Protein AF-A0A9Q1JHP8-F1 (afdb_monomer)

Sequence (161 aa):
MAVETTEEYNKLKLNELIVEGSLDFEDWTKLISYVEQLYHLNSSSELEIAALSLDGHSWDDKFVSYFLQDEVDKITWVYDSFLSEFPLCYGYWKKYAERKARLCSVEKAVEIFERAVESVPYSVGVWVDYCSFSVSSFENPLEICRSGDIYCLIPGAVRCL

Foldseek 3Di:
DVVVVVLVVLVVVLVVVLVVLDDDPVRLVVSVVSLVVSVVVCVVVVVVVVVCVVVPPPPDPVNVVVVLVVNLVSLCSSLVSNCVVVVVPLVSLLVSLVVCCVSPNNVSSVVSLVVSCQSPVPPPSSVVSLVVSCVVRDPDVVVSCVVVCVCVSNPPNPPDD

InterPro domains:
  IPR003107 HAT (Half-A-TPR) repeat [SM00386] (70-102)
  IPR003107 HAT (Half-A-TPR) repeat [SM00386] (104-136)
  IPR011990 Tetratricopeptide-like helical domain superfamily [G3DSA:1.25.40.10] (16-147)
  IPR011990 Tetratricopeptide-like helical domain superfamily [SSF48452] (53-143)

Mean predicted aligned error: 11.8 Å

Nearest PDB structures (foldseek):
  9dtr-assembly1_S  TM=5.600E-01  e=2.389E-01  Saccharomyces cerevisiae
  5nps-assembly1_A  TM=4.279E-01  e=9.789E-02  Homo sapiens
  4gyw-assembly1_C  TM=5.903E-01  e=4.552E-01  Homo sapiens
  6e37-assembly1_A  TM=4.225E-01  e=1.385E-01  Homo sapiens
  1a17-assembly1_A  TM=5.252E-01  e=2.850E+00  Homo sapiens

Radius of gyration: 18.4 Å; Cα contacts (8 Å, |Δi|>4): 85; chains: 1; bounding box: 28×44×57 Å

pLDDT: mean 70.03, std 15.13, range [30.59, 87.94]

Secondary structure (DSSP, 8-state):
--HHHHHHHHHHHHHHHHHH----HHHHHHHHHHHHHHHHHHHHHHHHHHHHTTTT----HHHHHHHHHHHHHHHHHHHHHHHHH-TT-HHHHHHHHHHHHHHS-HHHHHHHHHHHHHH-TT-HHHHHHHHHHHHHH-S-HHHHTTSTTHHHHSTT-----

Organism: NCBI:txid171969

Structure (mmCIF, N/CA/C/O backbone):
data_AF-A0A9Q1JHP8-F1
#
_entry.id   AF-A0A9Q1JHP8-F1
#
loop_
_atom_site.group_PDB
_atom_site.id
_atom_site.type_symbol
_atom_site.label_atom_id
_atom_site.label_alt_id
_atom_site.label_comp_id
_atom_site.label_asym_id
_atom_site.label_entity_id
_atom_site.label_seq_id
_atom_site.pdbx_PDB_ins_code
_atom_site.Cartn_x
_atom_site.Cartn_y
_atom_site.Cartn_z
_atom_site.occupancy
_atom_site.B_iso_or_equiv
_atom_site.auth_seq_id
_atom_site.auth_comp_id
_atom_site.auth_asym_id
_atom_site.auth_atom_id
_atom_site.pdbx_PDB_model_num
ATOM 1 N N . MET A 1 1 ? -3.544 8.740 30.558 1.00 42.12 1 MET A N 1
ATOM 2 C CA . MET A 1 1 ? -3.792 10.198 30.612 1.00 42.12 1 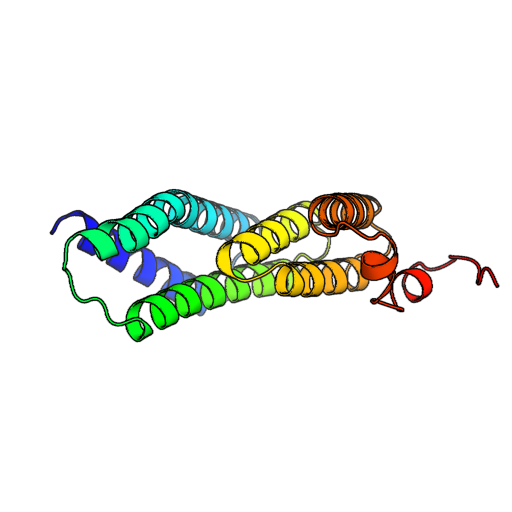MET A CA 1
ATOM 3 C C . MET A 1 1 ? -2.874 11.049 29.734 1.00 42.12 1 MET A C 1
ATOM 5 O O . MET A 1 1 ? -3.417 11.937 29.104 1.00 42.12 1 MET A O 1
ATOM 9 N N . ALA A 1 2 ? -1.543 10.859 29.654 1.00 41.53 2 ALA A N 1
ATOM 10 C CA . ALA A 1 2 ? -0.707 11.665 28.731 1.00 41.53 2 ALA A CA 1
ATOM 11 C C . ALA A 1 2 ? -0.481 11.027 27.344 1.00 41.53 2 ALA A C 1
ATOM 13 O O . ALA A 1 2 ? -0.168 11.739 26.401 1.00 41.53 2 ALA A O 1
ATOM 14 N N . VAL A 1 3 ? -0.642 9.706 27.209 1.00 44.94 3 VAL A N 1
ATOM 15 C CA . VAL A 1 3 ? -0.459 8.999 25.926 1.00 44.94 3 VAL A CA 1
ATOM 16 C C . VAL A 1 3 ? -1.657 9.231 24.995 1.00 44.94 3 VAL A C 1
ATOM 18 O O . VAL A 1 3 ? -1.460 9.548 23.824 1.00 44.94 3 VAL A O 1
ATOM 21 N N . GLU A 1 4 ? -2.876 9.208 25.545 1.00 49.09 4 GLU A N 1
ATOM 22 C CA . GLU A 1 4 ? -4.138 9.360 24.798 1.00 49.09 4 GLU A CA 1
ATOM 23 C C . GLU A 1 4 ? -4.248 10.720 24.088 1.00 49.09 4 GLU A C 1
ATOM 25 O O . GLU A 1 4 ? -4.648 10.783 22.932 1.00 49.09 4 GLU A O 1
ATOM 30 N N . THR A 1 5 ? -3.818 11.816 24.724 1.00 55.94 5 THR A N 1
ATOM 31 C CA . THR A 1 5 ? -3.973 13.165 24.149 1.00 55.94 5 THR A CA 1
ATOM 32 C C . THR A 1 5 ? -3.043 13.423 22.965 1.00 55.94 5 THR A C 1
ATOM 34 O O . THR A 1 5 ? -3.424 14.108 22.016 1.00 55.94 5 THR A O 1
ATOM 37 N N . THR A 1 6 ? -1.829 12.867 22.988 1.00 59.03 6 THR A N 1
ATOM 38 C CA . THR A 1 6 ? -0.894 12.937 21.854 1.00 59.03 6 THR A CA 1
ATOM 39 C C . THR A 1 6 ? -1.345 12.066 20.691 1.00 59.03 6 THR A C 1
ATOM 41 O O . THR A 1 6 ? -1.226 12.485 19.543 1.00 59.03 6 THR A O 1
ATOM 44 N N . GLU A 1 7 ? -1.874 10.874 20.968 1.00 61.19 7 GLU A N 1
ATOM 45 C CA . GLU A 1 7 ? -2.385 9.971 19.935 1.00 61.19 7 GLU A CA 1
ATOM 46 C C . GLU A 1 7 ? -3.597 10.575 19.214 1.00 61.19 7 GLU A C 1
ATOM 48 O O . GLU A 1 7 ? -3.669 10.572 17.984 1.00 61.19 7 GLU A O 1
ATOM 53 N N . GLU A 1 8 ? -4.519 11.159 19.971 1.00 63.91 8 GLU A N 1
ATOM 54 C CA . GLU A 1 8 ? -5.734 11.766 19.437 1.00 63.91 8 GLU A CA 1
ATOM 55 C C . GLU A 1 8 ? -5.422 13.038 18.632 1.00 63.91 8 GLU A C 1
ATOM 57 O O . GLU A 1 8 ? -5.938 13.218 17.528 1.00 63.91 8 GLU A O 1
ATOM 62 N N . TYR A 1 9 ? -4.475 13.859 19.100 1.00 61.56 9 TYR A N 1
ATOM 63 C CA . TYR A 1 9 ? -3.934 14.993 18.342 1.00 61.56 9 TYR A CA 1
ATOM 64 C C . TYR A 1 9 ? -3.301 14.560 17.010 1.00 61.56 9 TYR A C 1
ATOM 66 O O . TYR A 1 9 ? -3.558 15.158 15.964 1.00 61.56 9 TYR A O 1
ATOM 74 N N . ASN A 1 10 ? -2.505 13.491 17.039 1.00 67.31 10 ASN A N 1
ATOM 75 C CA . ASN A 1 10 ? -1.835 12.943 15.864 1.00 67.31 10 ASN A CA 1
ATOM 76 C C . ASN A 1 10 ? -2.835 12.404 14.825 1.00 67.31 10 ASN A C 1
ATOM 78 O O . ASN A 1 10 ? -2.713 12.684 13.631 1.00 67.31 10 ASN A O 1
ATOM 82 N N . LYS A 1 11 ? -3.877 11.694 15.279 1.00 68.12 11 LYS A N 1
ATOM 83 C CA . LYS A 1 11 ? -4.971 11.207 14.421 1.00 68.12 11 LYS A CA 1
ATOM 84 C C . LYS A 1 11 ? -5.764 12.352 13.790 1.00 68.12 11 LYS A C 1
ATOM 86 O O . LYS A 1 11 ? -6.088 12.282 12.606 1.00 68.12 11 LYS A O 1
ATOM 91 N N . LEU A 1 12 ? -6.049 13.413 14.547 1.00 70.31 12 LEU A N 1
ATOM 92 C CA . LEU A 1 12 ? -6.739 14.596 14.026 1.00 70.31 12 LEU A CA 1
ATOM 93 C C . LEU A 1 12 ? -5.910 15.306 12.954 1.00 70.31 12 LEU A C 1
ATOM 95 O O . LEU A 1 12 ? -6.448 15.660 11.905 1.00 70.31 12 LEU A O 1
ATOM 99 N N . LYS A 1 13 ? -4.599 15.454 13.180 1.00 71.69 13 LYS A N 1
ATOM 100 C CA . LYS A 1 13 ? -3.704 16.084 12.206 1.00 71.69 13 LYS A CA 1
ATOM 101 C C . LYS A 1 13 ? -3.584 15.269 10.919 1.00 71.69 13 LYS A C 1
ATOM 103 O O . LYS A 1 13 ? -3.575 15.847 9.837 1.00 71.69 13 LYS A O 1
ATOM 108 N N . LEU A 1 14 ? -3.546 13.940 11.026 1.00 73.19 14 LEU A N 1
ATOM 109 C CA . LEU A 1 14 ? -3.568 13.047 9.869 1.00 73.19 14 LEU A CA 1
ATOM 110 C C . LEU A 1 14 ? -4.851 13.237 9.047 1.00 73.19 14 LEU A C 1
ATOM 112 O O . LEU A 1 14 ? -4.767 13.448 7.844 1.00 73.19 14 LEU A O 1
ATOM 116 N N . ASN A 1 15 ? -6.023 13.234 9.688 1.00 75.19 15 ASN A N 1
ATOM 117 C CA . ASN A 1 15 ? -7.300 13.415 8.991 1.00 75.19 15 ASN A CA 1
ATOM 118 C C . ASN A 1 15 ? -7.401 14.775 8.279 1.00 75.19 15 ASN A C 1
ATOM 120 O O . ASN A 1 15 ? -7.955 14.849 7.188 1.00 75.19 15 ASN A O 1
ATOM 124 N N . GLU A 1 16 ? -6.856 15.840 8.867 1.00 77.81 16 GLU A N 1
ATOM 125 C CA . GLU A 1 16 ? -6.789 17.161 8.230 1.00 77.81 16 GLU A CA 1
ATOM 126 C C . GLU A 1 16 ? -5.937 17.128 6.949 1.00 77.81 16 GLU A C 1
ATOM 128 O O . GLU A 1 16 ? -6.403 17.552 5.893 1.00 77.81 16 GLU A O 1
ATOM 133 N N . LEU A 1 17 ? -4.735 16.543 7.016 1.00 71.19 17 LEU A N 1
ATOM 134 C CA . LEU A 1 17 ? -3.826 16.421 5.866 1.00 71.19 17 LEU A CA 1
ATOM 135 C C . LEU A 1 17 ? -4.403 15.540 4.748 1.00 71.19 17 LEU A C 1
ATOM 137 O O . LEU A 1 17 ? -4.201 15.813 3.568 1.00 71.19 17 LEU A O 1
ATOM 141 N N . ILE A 1 18 ? -5.148 14.499 5.124 1.00 70.56 18 ILE A N 1
ATOM 142 C CA . ILE A 1 18 ? -5.893 13.629 4.208 1.00 70.56 18 ILE A CA 1
ATOM 143 C C . ILE A 1 18 ? -6.975 14.430 3.457 1.00 70.56 18 ILE A C 1
ATOM 145 O O . ILE A 1 18 ? -7.137 14.286 2.247 1.00 70.56 18 ILE A O 1
ATOM 149 N N . VAL A 1 19 ? -7.710 15.300 4.158 1.00 73.25 19 VAL A N 1
ATOM 150 C CA . VAL A 1 19 ? -8.822 16.082 3.588 1.00 73.25 19 VAL A CA 1
ATOM 151 C C . VAL A 1 19 ? -8.3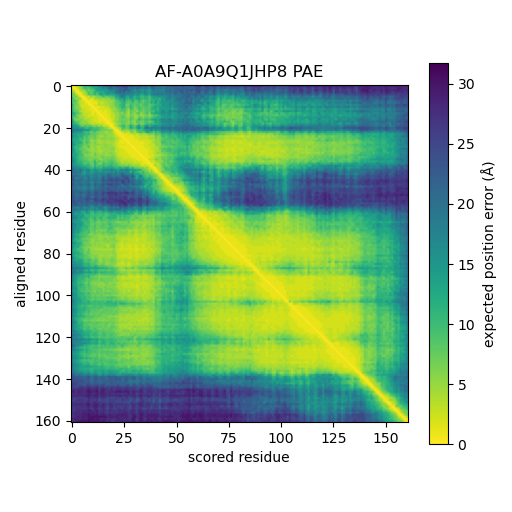44 17.222 2.683 1.00 73.25 19 VAL A C 1
ATOM 153 O O . VAL A 1 19 ? -9.036 17.553 1.721 1.00 73.25 19 VAL A O 1
ATOM 156 N N . GLU A 1 20 ? -7.174 17.810 2.945 1.00 71.19 20 GLU A N 1
ATOM 157 C CA . GLU A 1 20 ? -6.630 18.899 2.118 1.00 71.19 20 GLU A CA 1
ATOM 158 C C . GLU A 1 20 ? -6.249 18.457 0.692 1.00 71.19 20 GLU A C 1
ATOM 160 O O . GLU A 1 20 ? -6.232 19.293 -0.212 1.00 71.19 20 GLU A O 1
ATOM 165 N N . GLY A 1 21 ? -6.013 17.158 0.455 1.00 63.25 21 GLY A N 1
ATOM 166 C CA . GLY A 1 21 ? -6.068 16.524 -0.873 1.00 63.25 21 GLY A CA 1
ATOM 167 C C . GLY A 1 21 ? -5.091 17.030 -1.948 1.00 63.25 21 GLY A C 1
ATOM 168 O O . GLY A 1 21 ? -5.201 16.620 -3.099 1.00 63.25 21 GLY A O 1
ATOM 169 N N . SER A 1 22 ? -4.144 17.907 -1.613 1.00 65.19 22 SER A N 1
ATOM 170 C CA . SER A 1 22 ? -3.191 18.504 -2.558 1.00 65.19 22 SER A CA 1
ATOM 171 C C . SER A 1 22 ? -1.791 18.562 -1.946 1.00 65.19 22 SER A C 1
ATOM 173 O O . SER A 1 22 ? -1.244 19.642 -1.716 1.00 65.19 22 SER A O 1
ATOM 175 N N . LEU A 1 23 ? -1.218 17.394 -1.660 1.00 77.12 23 LEU A N 1
ATOM 176 C CA . LEU A 1 23 ? 0.151 17.274 -1.159 1.00 77.12 23 LEU A CA 1
ATOM 177 C C . LEU A 1 23 ? 1.128 17.082 -2.325 1.00 77.12 23 LEU A C 1
ATOM 179 O O . LEU A 1 23 ? 0.834 16.362 -3.282 1.00 77.12 23 LEU A O 1
ATOM 183 N N . ASP A 1 24 ? 2.296 17.717 -2.240 1.00 81.94 24 ASP A N 1
ATOM 184 C CA . ASP A 1 24 ? 3.403 17.445 -3.157 1.00 81.94 24 ASP A CA 1
ATOM 185 C C . ASP A 1 24 ? 4.168 16.170 -2.748 1.00 81.94 24 ASP A C 1
ATOM 187 O O . ASP A 1 24 ? 3.880 15.550 -1.723 1.00 81.94 24 ASP A O 1
ATOM 191 N N . PHE A 1 25 ? 5.134 15.731 -3.562 1.00 81.81 25 PHE A N 1
ATOM 192 C CA . PHE A 1 25 ? 5.904 14.513 -3.278 1.00 81.81 25 PHE A CA 1
ATOM 193 C C . PHE A 1 25 ? 6.595 14.558 -1.905 1.00 81.81 25 PHE A C 1
ATOM 195 O O . PHE A 1 25 ? 6.602 13.568 -1.177 1.00 81.81 25 PHE A O 1
ATOM 202 N N . GLU A 1 26 ? 7.170 15.699 -1.531 1.00 84.94 26 GLU A N 1
ATOM 203 C CA . GLU A 1 26 ? 7.894 15.849 -0.270 1.00 84.94 26 GLU A CA 1
ATOM 204 C C . GLU A 1 26 ? 6.926 15.745 0.916 1.00 84.94 26 GLU A C 1
ATOM 206 O O . GLU A 1 26 ? 7.191 15.037 1.887 1.00 84.94 26 GLU A O 1
ATOM 211 N N . ASP A 1 27 ? 5.756 16.363 0.816 1.00 84.19 27 ASP A N 1
ATOM 212 C CA . ASP A 1 27 ? 4.739 16.297 1.857 1.00 84.19 27 ASP A CA 1
ATOM 213 C C . ASP A 1 27 ? 4.089 14.912 1.952 1.00 84.19 27 ASP A C 1
ATOM 215 O O . ASP A 1 27 ? 3.866 14.420 3.061 1.00 84.19 27 ASP A O 1
ATOM 219 N N . TRP A 1 28 ? 3.901 14.213 0.830 1.00 86.25 28 TRP A N 1
ATOM 220 C CA . TRP A 1 28 ? 3.507 12.804 0.838 1.00 86.25 28 TRP A CA 1
ATOM 221 C C . TRP A 1 28 ? 4.540 11.912 1.519 1.00 86.25 28 TRP A C 1
ATOM 223 O O . TRP A 1 28 ? 4.178 11.054 2.324 1.00 86.25 28 TRP A O 1
ATOM 233 N N . THR A 1 29 ? 5.831 12.098 1.235 1.00 85.50 29 THR A N 1
ATOM 234 C CA . THR A 1 29 ? 6.869 11.281 1.876 1.00 85.50 29 THR A CA 1
ATOM 235 C C . THR A 1 29 ? 6.983 11.567 3.371 1.00 85.50 29 THR A C 1
ATOM 237 O O . THR A 1 29 ? 7.148 10.622 4.147 1.00 85.50 29 THR A O 1
ATOM 240 N N . LYS A 1 30 ? 6.799 12.822 3.806 1.00 85.94 30 LYS A N 1
ATOM 241 C CA . LYS A 1 30 ? 6.664 13.165 5.231 1.00 85.94 30 LYS A CA 1
ATOM 242 C C . LYS A 1 30 ? 5.439 12.509 5.853 1.00 85.94 30 LYS A C 1
ATOM 244 O O . LYS A 1 30 ? 5.552 11.959 6.945 1.00 85.94 30 LYS A O 1
ATOM 249 N N . LEU A 1 31 ? 4.293 12.534 5.170 1.00 83.56 31 LEU A N 1
ATOM 250 C CA . LEU A 1 31 ? 3.058 11.919 5.652 1.00 83.56 31 LEU A CA 1
ATOM 251 C C . LEU A 1 31 ? 3.217 10.407 5.807 1.00 83.56 31 LEU A C 1
ATOM 253 O O . LEU A 1 31 ? 2.885 9.861 6.855 1.00 83.56 31 LEU A O 1
ATOM 257 N N . ILE A 1 32 ? 3.787 9.740 4.803 1.00 85.25 32 ILE A N 1
ATOM 258 C CA . ILE A 1 32 ? 4.092 8.308 4.848 1.00 85.25 32 ILE A CA 1
ATOM 259 C C . ILE A 1 32 ? 5.085 8.016 5.970 1.00 85.25 32 ILE A C 1
ATOM 261 O O . ILE A 1 32 ? 4.852 7.099 6.747 1.00 85.25 32 ILE A O 1
ATOM 265 N N . SER A 1 33 ? 6.152 8.806 6.118 1.00 84.50 33 SER A N 1
ATOM 266 C CA . SER A 1 33 ? 7.110 8.630 7.214 1.00 84.50 33 SER A CA 1
ATOM 267 C C . SER A 1 33 ? 6.454 8.812 8.584 1.00 84.50 33 SER A C 1
ATOM 269 O O . SER A 1 33 ? 6.798 8.104 9.528 1.00 84.50 33 SER A O 1
ATOM 271 N N . TYR A 1 34 ? 5.532 9.761 8.713 1.00 82.19 34 TYR A N 1
ATOM 272 C CA . TYR A 1 34 ? 4.797 10.014 9.945 1.00 82.19 34 TYR A CA 1
ATOM 273 C C . TYR A 1 34 ? 3.856 8.855 10.281 1.00 82.19 34 TYR A C 1
ATOM 275 O O . TYR A 1 34 ? 3.884 8.338 11.394 1.00 82.19 34 TYR A O 1
ATOM 283 N N . VAL A 1 35 ? 3.095 8.386 9.293 1.00 79.56 35 VAL A N 1
ATOM 284 C CA . VAL A 1 35 ? 2.269 7.175 9.355 1.00 79.56 35 VAL A CA 1
ATOM 285 C C . VAL A 1 35 ? 3.130 5.975 9.765 1.00 79.56 35 VAL A C 1
ATOM 287 O O . VAL A 1 35 ? 2.830 5.307 10.750 1.00 79.56 35 VAL A O 1
ATOM 290 N N . GLU A 1 36 ? 4.254 5.735 9.090 1.00 78.94 36 GLU A N 1
ATOM 291 C CA . GLU A 1 36 ? 5.190 4.654 9.413 1.00 78.94 36 GLU A CA 1
ATOM 292 C C . GLU A 1 36 ? 5.705 4.742 10.859 1.00 78.94 36 GLU A C 1
ATOM 294 O O . GLU A 1 36 ? 5.772 3.718 11.540 1.00 78.94 36 GLU A O 1
ATOM 299 N N . GLN A 1 37 ? 6.022 5.942 11.356 1.00 77.75 37 GLN A N 1
ATOM 300 C CA . GLN A 1 37 ? 6.461 6.160 12.738 1.00 77.75 37 GLN A CA 1
ATOM 301 C C . GLN A 1 37 ? 5.348 5.914 13.759 1.00 77.75 37 GLN A C 1
ATOM 303 O O . GLN A 1 37 ? 5.575 5.189 14.729 1.00 77.75 37 GLN A O 1
ATOM 308 N N . LEU A 1 38 ? 4.146 6.455 13.535 1.00 70.88 38 LEU A N 1
ATOM 309 C CA . LEU A 1 38 ? 2.983 6.209 14.392 1.00 70.88 38 LEU A CA 1
ATOM 310 C C . LEU A 1 38 ? 2.698 4.713 14.506 1.00 70.88 38 LEU A C 1
ATOM 312 O O . LEU A 1 38 ? 2.504 4.185 15.595 1.00 70.88 38 LEU A O 1
ATOM 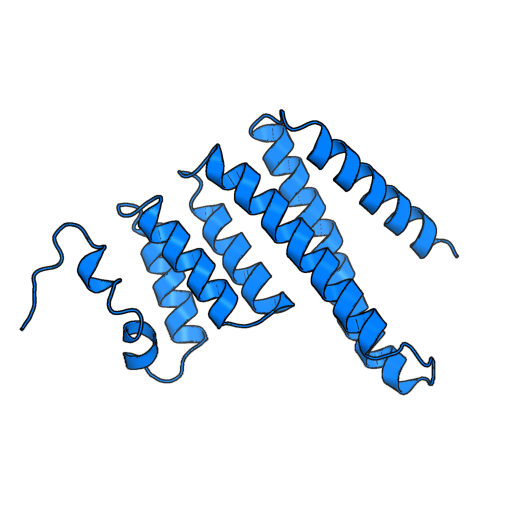316 N N . TYR A 1 39 ? 2.765 4.004 13.386 1.00 66.44 39 TYR A N 1
ATOM 317 C CA . TYR A 1 39 ? 2.429 2.593 13.334 1.00 66.44 39 TYR A CA 1
ATOM 318 C C . TYR A 1 39 ? 3.587 1.654 13.714 1.00 66.44 39 TYR A C 1
ATOM 320 O O . TYR A 1 39 ? 3.369 0.473 14.001 1.00 66.44 39 TYR A O 1
ATOM 328 N N . HIS A 1 40 ? 4.833 2.130 13.728 1.00 65.56 40 HIS A N 1
ATOM 329 C CA . HIS A 1 40 ? 5.937 1.434 14.392 1.00 65.56 40 HIS A CA 1
ATOM 330 C C . HIS A 1 40 ? 5.772 1.494 15.916 1.00 65.56 40 HIS A C 1
ATOM 332 O O . HIS A 1 40 ? 6.040 0.507 16.598 1.00 65.56 40 HIS A O 1
ATOM 338 N N . LEU A 1 41 ? 5.294 2.623 16.445 1.00 53.00 41 LEU A N 1
ATOM 339 C CA . LEU A 1 41 ? 4.965 2.771 17.863 1.00 53.00 41 LEU A CA 1
ATOM 340 C C . LEU A 1 41 ? 3.711 1.955 18.229 1.00 53.00 41 LEU A C 1
ATOM 342 O O . LEU A 1 41 ? 3.732 1.256 19.241 1.00 53.00 41 LEU A O 1
ATOM 346 N N . ASN A 1 42 ? 2.692 1.917 17.359 1.00 54.31 42 ASN A N 1
ATOM 347 C CA . ASN A 1 42 ? 1.477 1.126 17.599 1.00 54.31 42 ASN A CA 1
ATOM 348 C C . ASN A 1 42 ? 1.665 -0.393 17.441 1.00 54.31 42 ASN A C 1
ATOM 350 O O . ASN A 1 42 ? 0.957 -1.172 18.061 1.00 54.31 42 ASN A O 1
ATOM 354 N N . SER A 1 43 ? 2.688 -0.851 16.713 1.00 51.62 43 SER A N 1
ATOM 355 C CA . SER A 1 43 ? 3.079 -2.273 16.720 1.00 51.62 43 SER A CA 1
ATOM 356 C C . SER A 1 43 ? 3.462 -2.774 18.119 1.00 51.62 43 SER A C 1
ATOM 358 O O . SER A 1 43 ? 3.430 -3.976 18.372 1.00 51.62 43 SER A O 1
ATOM 360 N N . SER A 1 44 ? 3.877 -1.863 19.005 1.00 46.47 44 SER A N 1
ATOM 361 C CA . SER A 1 44 ? 4.169 -2.169 20.402 1.00 46.47 44 SER A CA 1
ATOM 362 C C . SER A 1 44 ? 2.900 -2.151 21.257 1.00 46.47 44 SER A C 1
ATOM 364 O O . SER A 1 44 ? 2.828 -2.919 22.212 1.00 46.47 44 SER A O 1
ATOM 366 N N . SER A 1 45 ? 1.894 -1.344 20.895 1.00 50.59 45 SER A N 1
ATOM 367 C CA . SER A 1 45 ? 0.592 -1.311 21.567 1.00 50.59 45 SER A CA 1
ATOM 368 C C . SER A 1 45 ? -0.368 -2.402 21.088 1.00 50.59 45 SER A C 1
ATOM 370 O O . SER A 1 45 ? -1.212 -2.796 21.869 1.00 50.59 45 SER A O 1
ATOM 372 N N . GLU A 1 46 ? -0.223 -2.992 19.895 1.00 50.47 46 GLU A N 1
ATOM 373 C CA . GLU A 1 46 ? -0.952 -4.218 19.502 1.00 50.47 46 GLU A CA 1
ATOM 374 C C . GLU A 1 46 ? -0.573 -5.412 20.393 1.00 50.47 46 GLU A C 1
ATOM 376 O O . GLU A 1 46 ? -1.440 -6.160 20.849 1.00 50.47 46 GLU A O 1
ATOM 381 N N . LEU A 1 47 ? 0.723 -5.563 20.699 1.00 50.31 47 LEU A N 1
ATOM 382 C CA . LEU A 1 47 ? 1.202 -6.545 21.676 1.00 50.31 47 LEU A CA 1
ATOM 383 C C . LEU A 1 47 ? 0.749 -6.187 23.092 1.00 50.31 47 LEU A C 1
ATOM 385 O O . LEU A 1 47 ? 0.501 -7.089 23.883 1.00 50.31 47 LEU A O 1
ATOM 389 N N . GLU A 1 48 ? 0.597 -4.899 23.399 1.00 50.00 48 GLU A N 1
ATOM 390 C CA . GLU A 1 48 ? 0.059 -4.427 24.673 1.00 50.00 48 GLU A CA 1
ATOM 391 C C . GLU A 1 48 ? -1.461 -4.629 24.755 1.00 50.00 48 GLU A C 1
ATOM 393 O O . GLU A 1 48 ? -1.925 -5.045 25.792 1.00 50.00 48 GLU A O 1
ATOM 398 N N . ILE A 1 49 ? -2.252 -4.477 23.689 1.00 54.62 49 ILE A N 1
ATOM 399 C CA . ILE A 1 49 ? -3.705 -4.743 23.663 1.00 54.62 49 ILE A CA 1
ATOM 400 C C . ILE A 1 49 ? -3.971 -6.252 23.763 1.00 54.62 49 ILE A C 1
ATOM 402 O O . ILE A 1 49 ? -4.831 -6.680 24.535 1.00 54.62 49 ILE A O 1
ATOM 406 N N . ALA A 1 50 ? -3.189 -7.073 23.054 1.00 53.19 50 ALA A N 1
ATOM 407 C CA . ALA A 1 50 ? -3.233 -8.528 23.188 1.00 53.19 50 ALA A CA 1
ATOM 408 C C . ALA A 1 50 ? -2.726 -9.008 24.564 1.00 53.19 50 ALA A C 1
ATOM 410 O O . ALA A 1 50 ? -3.261 -9.973 25.108 1.00 53.19 50 ALA A O 1
ATOM 411 N N . ALA A 1 51 ? -1.734 -8.333 25.158 1.00 48.19 51 ALA A N 1
ATOM 412 C CA . ALA A 1 51 ? -1.261 -8.622 26.514 1.00 48.19 51 ALA A CA 1
ATOM 413 C C . ALA A 1 51 ? -2.211 -8.093 27.605 1.00 48.19 51 ALA A C 1
ATOM 415 O O . ALA A 1 51 ? -2.426 -8.781 28.590 1.00 48.19 51 ALA A O 1
ATOM 416 N N . LEU A 1 52 ? -2.859 -6.942 27.417 1.00 50.59 52 LEU A N 1
ATOM 417 C CA . LEU A 1 52 ? -3.852 -6.348 28.326 1.00 50.59 52 LEU A CA 1
ATOM 418 C C . LEU A 1 52 ? -5.165 -7.145 28.333 1.00 50.59 52 LEU A C 1
ATOM 420 O O . LEU A 1 52 ? -5.928 -7.063 29.297 1.00 50.59 52 LEU A O 1
ATOM 424 N N . SER A 1 53 ? -5.407 -7.976 27.311 1.00 53.06 53 SER A N 1
ATOM 425 C CA . SER A 1 53 ? -6.441 -9.017 27.343 1.00 53.06 53 SER A CA 1
ATOM 426 C C . SER A 1 53 ? -6.199 -10.062 28.444 1.00 53.06 53 SER A C 1
ATOM 428 O O . SER A 1 53 ? -7.156 -10.719 28.858 1.00 53.06 53 SER A O 1
ATOM 430 N N . LEU A 1 54 ? -4.964 -10.230 28.939 1.00 53.19 54 LEU A N 1
ATOM 431 C CA . LEU A 1 54 ? -4.657 -11.109 30.078 1.00 53.19 54 LEU A CA 1
ATOM 432 C C . LEU A 1 54 ? -4.948 -10.444 31.436 1.00 53.19 54 LEU A C 1
ATOM 434 O O . LEU A 1 54 ? -5.066 -11.151 32.438 1.00 53.19 54 LEU A O 1
ATOM 438 N N . ASP A 1 55 ? -5.159 -9.123 31.463 1.00 48.78 55 ASP A N 1
ATOM 439 C CA . ASP A 1 55 ? -5.232 -8.328 32.697 1.00 48.78 55 ASP A CA 1
ATOM 440 C C . ASP A 1 55 ? -6.673 -7.970 33.115 1.00 48.78 55 ASP A C 1
ATOM 4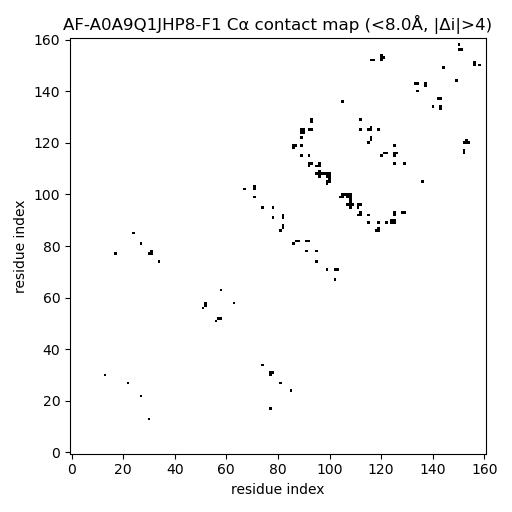42 O O . ASP A 1 55 ? -6.898 -7.236 34.077 1.00 48.78 55 ASP A O 1
ATOM 446 N N . GLY A 1 56 ? -7.688 -8.508 32.431 1.00 52.38 56 GLY A N 1
ATOM 447 C CA . GLY A 1 56 ? -9.089 -8.360 32.842 1.00 52.38 56 GLY A CA 1
ATOM 448 C C . GLY A 1 56 ? -9.721 -6.997 32.535 1.00 52.38 56 GLY A C 1
ATOM 449 O O . GLY A 1 56 ? -10.830 -6.722 33.002 1.00 52.38 56 GLY A O 1
ATOM 450 N N . HIS A 1 57 ? -9.084 -6.157 31.713 1.00 53.53 57 HIS A N 1
ATOM 451 C CA . HIS A 1 57 ? -9.787 -5.061 31.050 1.00 53.53 57 HIS A CA 1
ATOM 452 C C . HIS A 1 57 ? -10.575 -5.622 29.858 1.00 53.53 57 HIS A C 1
ATOM 454 O O . HIS A 1 57 ? -10.013 -6.006 28.839 1.00 53.53 57 HIS A O 1
ATOM 460 N N . SER A 1 58 ? -11.897 -5.697 30.030 1.00 54.06 58 SER A N 1
ATOM 461 C CA . SER A 1 58 ? -12.888 -6.151 29.045 1.00 54.06 58 SER A CA 1
ATOM 462 C C . SER A 1 58 ? -13.002 -5.171 27.872 1.00 54.06 58 SER A C 1
ATOM 464 O O . SER A 1 58 ? -14.004 -4.466 27.743 1.00 54.06 58 SER A O 1
ATOM 466 N N . TRP A 1 59 ? -11.988 -5.103 27.020 1.00 58.28 59 TRP A N 1
ATOM 467 C CA . TRP A 1 59 ? -12.162 -4.562 25.677 1.00 58.28 59 TRP A CA 1
ATOM 468 C C . TRP A 1 59 ? -12.906 -5.622 24.873 1.00 58.28 59 TRP A C 1
ATOM 470 O O . TRP A 1 59 ? -12.479 -6.774 24.832 1.00 58.28 59 TRP A O 1
ATOM 480 N N . ASP A 1 60 ? -14.073 -5.279 24.333 1.00 64.75 60 ASP A N 1
ATOM 481 C CA . ASP A 1 60 ? -14.826 -6.234 23.532 1.00 64.75 60 ASP A CA 1
ATOM 482 C C . ASP A 1 60 ? -14.037 -6.565 22.254 1.00 64.75 60 ASP A C 1
ATOM 484 O O . ASP A 1 60 ? -13.372 -5.706 21.671 1.00 64.75 60 ASP A O 1
ATOM 488 N N . ASP A 1 61 ? -14.130 -7.812 21.780 1.00 66.50 61 ASP A N 1
ATOM 489 C CA . ASP A 1 61 ? -13.516 -8.254 20.512 1.00 66.50 61 ASP A CA 1
ATOM 490 C C . ASP A 1 61 ? -13.863 -7.303 19.350 1.00 66.50 61 ASP A C 1
ATOM 492 O O . ASP A 1 61 ? -13.114 -7.121 18.386 1.00 66.50 61 ASP A O 1
ATOM 496 N N . LYS A 1 62 ? -15.019 -6.645 19.476 1.00 70.31 62 LYS A N 1
ATOM 497 C CA . LYS A 1 62 ? -15.525 -5.648 18.550 1.00 70.31 62 LYS A CA 1
ATOM 498 C C . LYS A 1 62 ? -14.673 -4.376 18.529 1.00 70.31 62 LYS A C 1
ATOM 500 O O . LYS A 1 62 ? -14.340 -3.926 17.436 1.00 70.31 62 LYS A O 1
ATOM 505 N N . PHE A 1 63 ? -14.296 -3.801 19.672 1.00 69.62 63 PHE A N 1
ATOM 506 C CA . PHE A 1 63 ? -13.445 -2.610 19.732 1.00 69.62 63 PHE A CA 1
ATOM 507 C C . PHE A 1 63 ? -12.073 -2.864 19.112 1.00 69.62 63 PHE A C 1
ATOM 509 O O . PHE A 1 63 ? -11.627 -2.057 18.299 1.00 69.62 63 PHE A O 1
ATOM 516 N N . VAL A 1 64 ? -11.455 -4.013 19.406 1.00 68.00 64 VAL A N 1
ATOM 517 C CA . VAL A 1 64 ? -10.172 -4.400 18.796 1.00 68.00 64 VAL A CA 1
ATOM 518 C C . VAL A 1 64 ? -10.309 -4.496 17.273 1.00 68.00 64 VAL A C 1
ATOM 520 O O . VAL A 1 64 ? -9.501 -3.927 16.544 1.00 68.00 64 VAL A O 1
ATOM 523 N N . SER A 1 65 ? -11.380 -5.123 16.773 1.00 67.94 65 SER A N 1
ATOM 524 C CA . SER A 1 65 ? -11.630 -5.216 15.327 1.00 67.94 65 SER A CA 1
ATOM 525 C C . SER A 1 65 ? -11.864 -3.856 14.649 1.00 67.94 65 SER A C 1
ATOM 527 O O . SER A 1 65 ? -11.359 -3.629 13.552 1.00 67.94 65 SER A O 1
ATOM 529 N N . TYR A 1 66 ? -12.585 -2.930 15.295 1.00 72.75 66 TYR A N 1
ATOM 530 C CA . TYR A 1 66 ? -12.813 -1.582 14.764 1.00 72.75 66 TYR A CA 1
ATOM 531 C C . TYR A 1 66 ? -11.534 -0.755 14.737 1.00 72.75 66 TYR A C 1
ATOM 533 O O . TYR A 1 66 ? -11.310 -0.018 13.781 1.00 72.75 66 TYR A O 1
ATOM 541 N N . PHE A 1 67 ? -10.713 -0.874 15.779 1.00 71.94 67 PHE A N 1
ATOM 542 C CA . PHE A 1 67 ? -9.446 -0.167 15.862 1.00 71.94 67 PHE A CA 1
ATOM 543 C C . PHE A 1 67 ? -8.506 -0.607 14.737 1.00 71.94 67 PHE A C 1
ATOM 545 O O . PHE A 1 67 ? -8.033 0.236 13.980 1.00 71.94 67 PHE A O 1
ATOM 552 N N . LEU A 1 68 ? -8.326 -1.920 14.550 1.00 70.19 68 LEU A N 1
ATOM 553 C CA . LEU A 1 68 ? -7.507 -2.462 13.460 1.00 70.19 68 LEU A CA 1
ATOM 554 C C . LEU A 1 68 ? -8.034 -2.043 12.081 1.00 70.19 68 LEU A C 1
ATOM 556 O O . LEU A 1 68 ? -7.251 -1.701 11.197 1.00 70.19 68 LEU A O 1
ATOM 560 N N . GLN A 1 69 ? -9.357 -2.022 11.894 1.00 74.56 69 GLN A N 1
ATOM 561 C CA . GLN A 1 69 ? -9.956 -1.588 10.633 1.00 74.56 69 GLN A CA 1
ATOM 562 C C . GLN A 1 69 ? -9.663 -0.109 10.328 1.00 74.56 69 GLN A C 1
ATOM 564 O O . GLN A 1 69 ? -9.277 0.209 9.206 1.00 74.56 69 GLN A O 1
ATOM 569 N N . ASP A 1 70 ? -9.780 0.785 11.315 1.00 77.56 70 ASP A N 1
ATOM 570 C CA . ASP A 1 70 ? -9.462 2.213 11.156 1.00 77.56 70 ASP A CA 1
ATOM 571 C C . ASP A 1 70 ? -7.986 2.438 10.782 1.00 77.56 70 ASP A C 1
ATOM 573 O O . ASP A 1 70 ? -7.676 3.248 9.902 1.00 77.56 70 ASP A O 1
ATOM 577 N N . GLU A 1 71 ? -7.067 1.687 11.395 1.00 76.56 71 GLU A N 1
ATOM 578 C CA . GLU A 1 71 ? -5.641 1.754 11.058 1.00 76.56 71 GLU A CA 1
ATOM 579 C C . GLU A 1 71 ? -5.370 1.282 9.619 1.00 76.56 71 GLU A C 1
ATOM 581 O O . GLU A 1 71 ? -4.638 1.933 8.860 1.00 76.56 71 GLU A O 1
ATOM 586 N N . VAL A 1 72 ? -6.005 0.180 9.211 1.00 81.06 72 VAL A N 1
ATOM 587 C CA . VAL A 1 72 ? -5.903 -0.382 7.856 1.00 81.06 72 VAL A CA 1
ATOM 588 C C . VAL A 1 72 ? -6.467 0.570 6.806 1.00 81.06 72 VAL A C 1
ATOM 590 O O . VAL A 1 72 ? -5.855 0.731 5.743 1.00 81.06 72 VAL A O 1
ATOM 593 N N . ASP A 1 73 ? -7.598 1.212 7.085 1.00 82.94 73 ASP A N 1
ATOM 594 C CA . ASP A 1 73 ? -8.257 2.136 6.164 1.00 82.94 73 ASP A CA 1
ATOM 595 C C . ASP A 1 73 ? -7.400 3.390 5.943 1.00 82.94 73 ASP A C 1
ATOM 597 O O . ASP A 1 73 ? -7.197 3.808 4.801 1.00 82.94 73 ASP A O 1
ATOM 601 N N . LYS A 1 74 ? -6.795 3.938 7.006 1.00 81.94 74 LYS A N 1
ATOM 602 C CA . LYS A 1 74 ? -5.876 5.086 6.912 1.00 81.94 74 LYS A CA 1
ATOM 603 C C . LYS A 1 74 ? -4.632 4.772 6.096 1.00 81.94 74 LYS A C 1
ATOM 605 O O . LYS A 1 74 ? -4.245 5.558 5.234 1.00 81.94 74 LYS A O 1
ATOM 610 N N . ILE A 1 75 ? -4.002 3.626 6.353 1.00 83.75 75 ILE A N 1
ATOM 611 C CA . ILE A 1 75 ? -2.824 3.191 5.591 1.00 83.75 75 ILE A CA 1
ATOM 612 C C . ILE A 1 75 ? -3.207 2.984 4.129 1.00 83.75 75 ILE A C 1
ATOM 614 O O . ILE A 1 75 ? -2.514 3.476 3.244 1.00 83.75 75 ILE A O 1
ATOM 618 N N . THR A 1 76 ? -4.327 2.308 3.875 1.00 86.81 76 THR A N 1
ATOM 619 C CA . THR A 1 76 ? -4.829 2.088 2.516 1.00 86.81 76 THR A CA 1
ATOM 620 C C . THR A 1 76 ? -5.034 3.412 1.795 1.00 86.81 76 THR A C 1
ATOM 622 O O . THR A 1 76 ? -4.503 3.581 0.705 1.00 86.81 76 THR A O 1
ATOM 625 N N . TRP A 1 77 ? -5.690 4.383 2.430 1.00 85.69 77 TRP A N 1
ATOM 626 C CA . TRP A 1 77 ? -5.946 5.685 1.824 1.00 85.69 77 TRP A CA 1
ATOM 627 C C . TRP A 1 77 ? -4.663 6.464 1.504 1.00 85.69 77 TRP A C 1
ATOM 629 O O . TRP A 1 77 ? -4.524 6.971 0.391 1.00 85.69 77 TRP A O 1
ATOM 639 N N . VAL A 1 78 ? -3.716 6.552 2.448 1.00 86.62 78 VAL A N 1
ATOM 640 C CA . VAL A 1 78 ? -2.473 7.326 2.263 1.00 86.62 78 VAL A CA 1
ATOM 641 C C . VAL A 1 78 ? -1.631 6.734 1.136 1.00 86.62 78 VAL A C 1
ATOM 643 O O . VAL A 1 78 ? -1.158 7.471 0.272 1.00 86.62 78 VAL A O 1
ATOM 646 N N . TYR A 1 79 ? -1.468 5.409 1.116 1.00 87.44 79 TYR A N 1
ATOM 647 C CA . TYR A 1 79 ? -0.693 4.742 0.074 1.00 87.44 79 TYR A CA 1
ATOM 648 C C . TYR A 1 79 ? -1.407 4.744 -1.277 1.00 87.44 79 TYR A C 1
ATOM 650 O O . TYR A 1 79 ? -0.758 5.039 -2.275 1.00 87.44 79 TYR A O 1
ATOM 658 N N . ASP A 1 80 ? -2.716 4.475 -1.334 1.00 87.94 80 ASP A N 1
ATOM 659 C CA . ASP A 1 80 ? -3.469 4.512 -2.594 1.00 87.94 80 ASP A CA 1
ATOM 660 C C . ASP A 1 80 ? -3.446 5.912 -3.217 1.00 87.94 80 ASP A C 1
ATOM 662 O O . ASP A 1 80 ? -3.207 6.043 -4.417 1.00 87.94 80 ASP A O 1
ATOM 666 N N . SER A 1 81 ? -3.616 6.960 -2.404 1.00 86.69 81 SER A N 1
ATOM 667 C CA . SER A 1 81 ? -3.568 8.347 -2.876 1.00 86.69 81 SER A CA 1
ATOM 668 C C . SER A 1 81 ? -2.175 8.703 -3.398 1.00 86.69 81 SER A C 1
ATOM 670 O O . SER A 1 81 ? -2.039 9.162 -4.531 1.00 86.69 81 SER A O 1
ATOM 672 N N . PHE A 1 82 ? -1.122 8.398 -2.633 1.00 86.56 82 PHE A N 1
ATOM 673 C CA . PHE A 1 82 ? 0.256 8.644 -3.057 1.00 86.56 82 PHE A CA 1
ATOM 674 C C . PHE A 1 82 ? 0.629 7.887 -4.338 1.00 86.56 82 PHE A C 1
ATOM 676 O O . PHE A 1 82 ? 1.208 8.461 -5.257 1.00 86.56 82 PHE A O 1
ATOM 683 N N . LEU A 1 83 ? 0.302 6.597 -4.417 1.00 86.19 83 LEU A N 1
ATOM 684 C CA . LEU A 1 83 ? 0.681 5.743 -5.542 1.00 86.19 83 LEU A CA 1
ATOM 685 C C . LEU A 1 83 ? -0.161 6.008 -6.795 1.00 86.19 83 LEU A C 1
ATOM 687 O O . LEU A 1 83 ? 0.295 5.696 -7.894 1.00 86.19 83 LEU A O 1
ATOM 691 N N . SER A 1 84 ? -1.344 6.614 -6.652 1.00 85.31 84 SER A N 1
ATOM 692 C CA . SER A 1 84 ? -2.130 7.102 -7.791 1.00 85.31 84 SER A CA 1
ATOM 693 C C . SER A 1 84 ? -1.472 8.299 -8.490 1.00 85.31 84 SER A C 1
ATOM 695 O O . SER A 1 84 ? -1.476 8.363 -9.718 1.00 85.31 84 SER A O 1
ATOM 697 N N . GLU A 1 85 ? -0.833 9.190 -7.725 1.00 83.06 85 GLU A N 1
ATOM 698 C CA . GLU A 1 85 ? -0.103 10.357 -8.240 1.00 83.06 85 GLU A CA 1
ATOM 699 C C . GLU A 1 85 ? 1.338 9.998 -8.657 1.00 83.06 85 GLU A C 1
ATOM 701 O O . GLU A 1 85 ? 1.863 10.512 -9.647 1.00 83.06 85 GLU A O 1
ATOM 706 N N . PHE A 1 86 ? 1.983 9.069 -7.936 1.00 84.31 86 PHE A N 1
ATOM 707 C CA . PHE A 1 86 ? 3.386 8.677 -8.129 1.00 84.31 86 PHE A CA 1
ATOM 708 C C . PHE A 1 86 ? 3.571 7.157 -8.334 1.00 84.31 86 PHE A C 1
ATOM 710 O O . PHE A 1 86 ? 4.283 6.497 -7.567 1.00 84.31 86 PHE A O 1
ATOM 717 N N . PRO A 1 87 ? 3.011 6.563 -9.405 1.00 79.12 87 PRO A N 1
ATOM 718 C CA . PRO A 1 87 ? 3.027 5.110 -9.612 1.00 79.12 87 PRO A CA 1
ATOM 719 C C . PRO A 1 87 ? 4.435 4.522 -9.801 1.00 79.12 87 PRO A C 1
ATOM 721 O O . PRO A 1 87 ? 4.669 3.356 -9.486 1.00 79.12 87 PRO A O 1
ATOM 724 N N . LEU A 1 88 ? 5.399 5.327 -10.266 1.00 77.81 88 LEU A N 1
ATOM 725 C CA . LEU A 1 88 ? 6.786 4.905 -10.520 1.00 77.81 88 LEU A CA 1
ATOM 726 C C . LEU A 1 88 ? 7.615 4.678 -9.243 1.00 77.81 88 LEU A C 1
ATOM 728 O O . LEU A 1 88 ? 8.725 4.142 -9.310 1.00 77.81 88 LEU A O 1
ATOM 732 N N . CYS A 1 89 ? 7.100 5.057 -8.075 1.00 82.81 89 CYS A N 1
ATOM 733 C CA . CYS A 1 89 ? 7.789 4.951 -6.793 1.00 82.81 89 CYS A CA 1
ATOM 734 C C . CYS A 1 89 ? 7.722 3.522 -6.212 1.00 82.81 89 CYS A C 1
ATOM 736 O O . CYS A 1 89 ? 7.187 3.292 -5.130 1.00 82.81 89 CYS A O 1
ATOM 738 N N . TYR A 1 90 ? 8.310 2.549 -6.920 1.00 77.50 90 TYR A N 1
ATOM 739 C C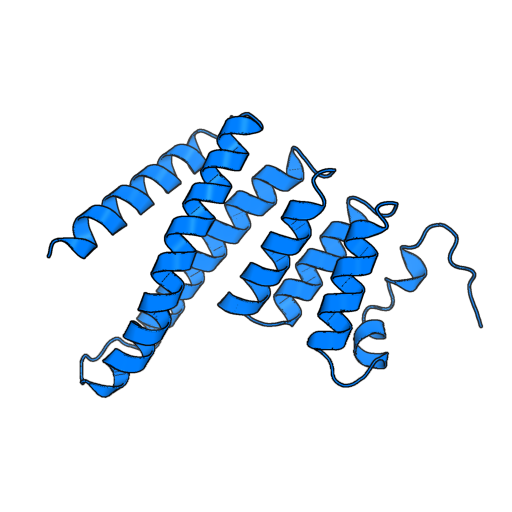A . TYR A 1 90 ? 8.223 1.108 -6.619 1.00 77.50 90 TYR A CA 1
ATOM 740 C C . TYR A 1 90 ? 8.603 0.708 -5.183 1.00 77.50 90 TYR A C 1
ATOM 742 O O . TYR A 1 90 ? 8.003 -0.204 -4.620 1.00 77.50 90 TYR A O 1
ATOM 750 N N . GLY A 1 91 ? 9.557 1.405 -4.557 1.00 83.19 91 GLY A N 1
ATOM 751 C CA . GLY A 1 91 ? 9.957 1.121 -3.175 1.00 83.19 91 GLY A CA 1
ATOM 752 C C . GLY A 1 91 ? 8.821 1.295 -2.158 1.00 83.19 91 GLY A C 1
ATOM 753 O O . GLY A 1 91 ? 8.827 0.643 -1.116 1.00 83.19 91 GLY A O 1
ATOM 754 N N . TYR A 1 92 ? 7.822 2.128 -2.468 1.00 86.25 92 TYR A N 1
ATOM 755 C CA . TYR A 1 92 ? 6.662 2.349 -1.602 1.00 86.25 92 TYR A CA 1
ATOM 756 C C . TYR A 1 92 ? 5.597 1.264 -1.758 1.00 86.25 92 TYR A C 1
ATOM 758 O O . TYR A 1 92 ? 4.943 0.932 -0.774 1.00 86.25 92 TYR A O 1
ATOM 766 N N . TRP A 1 93 ? 5.473 0.644 -2.936 1.00 87.44 93 TRP A N 1
ATOM 767 C CA . TRP A 1 93 ? 4.596 -0.515 -3.137 1.00 87.44 93 TRP A CA 1
ATOM 768 C C . TRP A 1 93 ? 5.001 -1.691 -2.243 1.00 87.44 93 TRP A C 1
ATOM 770 O O . TRP A 1 93 ? 4.150 -2.297 -1.594 1.00 87.44 93 TRP A O 1
ATOM 780 N N . LYS A 1 94 ? 6.310 -1.959 -2.136 1.00 86.44 94 LYS A N 1
ATOM 781 C CA . LYS A 1 94 ? 6.846 -2.972 -1.217 1.00 86.44 94 LYS A CA 1
ATOM 782 C C . LYS A 1 94 ? 6.462 -2.674 0.233 1.00 86.44 94 LYS A C 1
ATOM 784 O O . LYS A 1 94 ? 5.894 -3.527 0.910 1.00 86.44 94 LYS A O 1
ATOM 789 N N . LYS A 1 95 ? 6.742 -1.450 0.691 1.00 87.50 95 LYS A N 1
ATOM 790 C CA . LYS A 1 95 ? 6.420 -0.996 2.053 1.00 87.50 95 LYS A CA 1
ATOM 791 C C . LYS A 1 95 ? 4.927 -1.120 2.353 1.00 87.50 95 LYS A C 1
ATOM 793 O O . LYS A 1 95 ? 4.550 -1.568 3.434 1.00 87.50 95 LYS A O 1
ATOM 798 N N . TYR A 1 96 ? 4.082 -0.768 1.385 1.00 87.88 96 TYR A N 1
ATOM 799 C CA . TYR A 1 96 ? 2.635 -0.876 1.509 1.00 87.88 96 TYR A CA 1
ATOM 800 C C . TYR A 1 96 ? 2.182 -2.332 1.686 1.00 87.88 96 TYR A C 1
ATOM 802 O O . TYR A 1 96 ? 1.427 -2.636 2.612 1.00 87.88 96 TYR A O 1
ATOM 810 N N . ALA A 1 97 ? 2.695 -3.244 0.856 1.00 86.56 97 ALA A N 1
ATOM 811 C CA . ALA A 1 97 ? 2.354 -4.660 0.922 1.00 86.56 97 ALA A CA 1
ATOM 812 C C . ALA A 1 97 ? 2.840 -5.321 2.225 1.00 86.56 97 ALA A C 1
ATOM 814 O O . ALA A 1 97 ? 2.062 -6.005 2.889 1.00 86.56 97 ALA A O 1
ATOM 815 N N . GLU A 1 98 ? 4.079 -5.057 2.653 1.00 83.56 98 GLU A N 1
ATOM 816 C CA . GLU A 1 98 ? 4.613 -5.547 3.935 1.00 83.56 98 GLU A CA 1
ATOM 817 C C . GLU A 1 98 ? 3.780 -5.047 5.126 1.00 83.56 98 GLU A C 1
ATOM 819 O O . GLU A 1 98 ? 3.539 -5.783 6.087 1.00 83.56 98 GLU A O 1
ATOM 824 N N . ARG A 1 99 ? 3.287 -3.803 5.061 1.00 82.25 99 ARG A N 1
ATOM 825 C CA . ARG A 1 99 ? 2.426 -3.235 6.103 1.00 82.25 99 ARG A CA 1
ATOM 826 C C . ARG A 1 99 ? 1.049 -3.900 6.133 1.00 82.25 99 ARG A C 1
ATOM 828 O O . ARG A 1 99 ? 0.585 -4.270 7.210 1.00 82.25 99 ARG A O 1
ATOM 835 N N . LYS A 1 100 ? 0.417 -4.093 4.972 1.00 82.62 100 LYS A N 1
ATOM 836 C CA . LYS A 1 100 ? -0.867 -4.806 4.842 1.00 82.62 100 LYS A CA 1
ATOM 837 C C . LYS A 1 100 ? -0.772 -6.262 5.300 1.00 82.62 100 LYS A C 1
ATOM 839 O O . LYS A 1 100 ? -1.690 -6.729 5.969 1.00 82.62 100 LYS A O 1
ATOM 844 N N . ALA A 1 101 ? 0.338 -6.941 5.002 1.00 82.31 101 ALA A N 1
ATOM 845 C CA . ALA A 1 101 ? 0.583 -8.314 5.444 1.00 82.31 101 ALA A CA 1
ATOM 846 C C . ALA A 1 101 ? 0.577 -8.433 6.973 1.00 82.31 101 ALA A C 1
ATOM 848 O O . ALA A 1 101 ? 0.065 -9.406 7.515 1.00 82.31 101 ALA A O 1
ATOM 849 N N . ARG A 1 102 ? 1.138 -7.433 7.665 1.00 77.88 102 ARG A N 1
ATOM 850 C CA . ARG A 1 102 ? 1.219 -7.409 9.129 1.00 77.88 102 ARG A CA 1
ATOM 851 C C . ARG A 1 102 ? -0.103 -7.094 9.824 1.00 77.88 102 ARG A C 1
ATOM 853 O O . ARG A 1 102 ? -0.352 -7.650 10.882 1.00 77.88 102 ARG A O 1
ATOM 860 N N . LEU A 1 103 ? -0.887 -6.165 9.275 1.00 74.44 103 LEU A N 1
ATOM 861 C CA . LEU A 1 103 ? -2.119 -5.671 9.910 1.00 74.44 103 LEU A CA 1
ATOM 862 C C . LEU A 1 103 ? -3.355 -6.505 9.569 1.00 74.44 103 LEU A C 1
ATOM 864 O O . LEU A 1 103 ? -4.342 -6.484 10.296 1.00 74.44 103 LEU A O 1
ATOM 868 N N . CYS A 1 104 ? -3.333 -7.190 8.429 1.00 75.56 104 CYS A N 1
ATOM 869 C CA . CYS A 1 104 ? -4.443 -8.012 7.976 1.00 75.56 104 CYS A CA 1
ATOM 870 C C . CYS A 1 104 ? -3.970 -9.444 7.757 1.00 75.56 104 CYS A C 1
ATOM 872 O O . CYS A 1 104 ? -3.857 -10.236 8.687 1.00 75.56 104 CYS A O 1
ATOM 874 N N . SER A 1 105 ? -3.737 -9.777 6.495 1.00 77.06 105 SER A N 1
ATOM 875 C CA . SER A 1 105 ? -3.455 -11.119 6.043 1.00 77.06 105 SER A CA 1
ATOM 876 C C . SER A 1 105 ? -2.566 -11.063 4.809 1.00 77.06 105 SER A C 1
ATOM 878 O O . SER A 1 105 ? -2.451 -10.033 4.130 1.00 77.06 105 SER A O 1
ATOM 880 N N . VAL A 1 106 ? -1.937 -12.194 4.514 1.00 77.44 106 VAL A N 1
ATOM 881 C CA . VAL A 1 106 ? -1.031 -12.350 3.374 1.00 77.44 106 VAL A CA 1
ATOM 882 C C . VAL A 1 106 ? -1.763 -12.091 2.052 1.00 77.44 106 VAL A C 1
ATOM 884 O O . VAL A 1 106 ? -1.202 -11.467 1.156 1.00 77.44 106 VAL A O 1
ATOM 887 N N . GLU A 1 107 ? -3.039 -12.465 1.943 1.00 79.25 107 GLU A N 1
ATOM 888 C CA . GLU A 1 107 ? -3.862 -12.260 0.743 1.00 79.25 107 GLU A CA 1
ATOM 889 C C . GLU A 1 107 ? -4.021 -10.774 0.414 1.00 79.25 107 GLU A C 1
ATOM 89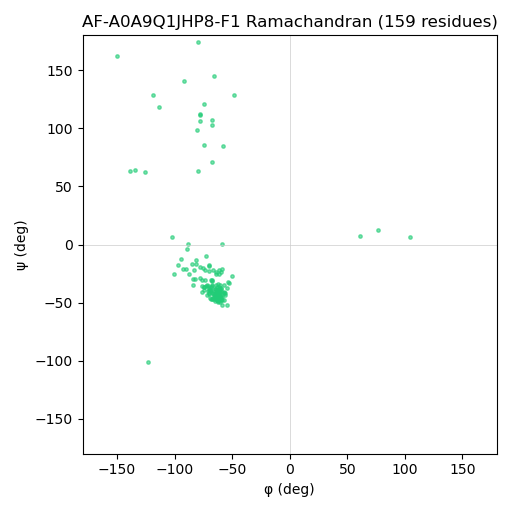1 O O . GLU A 1 107 ? -3.942 -10.373 -0.746 1.00 79.25 107 GLU A O 1
ATOM 896 N N . LYS A 1 108 ? -4.172 -9.925 1.437 1.00 81.69 108 LYS A N 1
ATOM 897 C CA . LYS A 1 108 ? -4.260 -8.476 1.237 1.00 81.69 108 LYS A CA 1
ATOM 898 C C . LYS A 1 108 ? -2.957 -7.868 0.743 1.00 81.69 108 LYS A C 1
ATOM 900 O O . LYS A 1 108 ? -3.007 -6.884 0.016 1.00 81.69 108 LYS A O 1
ATOM 905 N N . ALA A 1 109 ? -1.813 -8.434 1.108 1.00 82.38 109 ALA A N 1
ATOM 906 C CA . ALA A 1 109 ? -0.533 -8.012 0.553 1.00 82.38 109 ALA A CA 1
ATOM 907 C C . ALA A 1 109 ? -0.362 -8.465 -0.904 1.00 82.38 109 ALA A C 1
ATOM 909 O O . ALA A 1 109 ? 0.171 -7.704 -1.710 1.00 82.38 109 ALA A O 1
ATOM 910 N N . VAL A 1 110 ? -0.870 -9.651 -1.259 1.00 83.00 110 VAL A N 1
ATOM 911 C CA . VAL A 1 110 ? -0.909 -10.126 -2.651 1.00 83.00 110 VAL A CA 1
ATOM 912 C C . VAL A 1 110 ? -1.716 -9.173 -3.535 1.00 83.00 110 VAL A C 1
ATOM 914 O O . VAL A 1 110 ? -1.190 -8.740 -4.553 1.00 83.00 110 VAL A O 1
ATOM 917 N N . GLU A 1 111 ? -2.914 -8.751 -3.110 1.00 84.00 111 GLU A N 1
ATOM 918 C CA . GLU A 1 111 ? -3.728 -7.765 -3.851 1.00 84.00 111 GLU A CA 1
ATOM 919 C C . GLU A 1 111 ? -2.944 -6.466 -4.149 1.00 84.00 111 GLU A C 1
ATOM 921 O O . GLU A 1 111 ? -3.075 -5.876 -5.223 1.00 84.00 111 GLU A O 1
ATOM 926 N N . ILE A 1 112 ? -2.105 -6.008 -3.211 1.00 86.12 112 ILE A N 1
ATOM 927 C CA . ILE A 1 112 ? -1.271 -4.812 -3.409 1.00 86.12 112 ILE A CA 1
ATOM 928 C C . ILE A 1 112 ? -0.157 -5.070 -4.423 1.00 86.12 112 ILE A C 1
ATOM 930 O O . ILE A 1 112 ? 0.092 -4.219 -5.278 1.00 86.12 112 ILE A O 1
ATOM 934 N N . PHE A 1 113 ? 0.509 -6.224 -4.352 1.00 83.44 113 PHE A N 1
ATOM 935 C CA . PHE A 1 113 ? 1.546 -6.579 -5.318 1.00 83.44 113 PHE A CA 1
ATOM 936 C C . PHE A 1 113 ? 0.987 -6.761 -6.732 1.00 83.44 113 PHE A C 1
ATOM 938 O O . PHE A 1 113 ? 1.623 -6.305 -7.679 1.00 83.44 113 PHE A O 1
ATOM 945 N N . GLU A 1 114 ? -0.206 -7.340 -6.882 1.00 83.69 114 GLU A N 1
ATOM 946 C CA . GLU A 1 114 ? -0.893 -7.460 -8.175 1.00 83.69 114 GLU A CA 1
ATOM 947 C C . GLU A 1 114 ? -1.180 -6.079 -8.786 1.00 83.69 114 GLU A C 1
ATOM 949 O O . GLU A 1 114 ? -0.837 -5.816 -9.940 1.00 83.69 114 GLU A O 1
ATOM 954 N N . ARG A 1 115 ? -1.686 -5.136 -7.981 1.00 84.50 115 ARG A N 1
ATOM 955 C CA . ARG A 1 115 ? -1.871 -3.739 -8.413 1.00 84.50 115 ARG A CA 1
ATOM 956 C C . ARG A 1 115 ? -0.551 -3.048 -8.759 1.00 84.50 115 ARG A C 1
ATOM 958 O O . ARG A 1 115 ? -0.501 -2.242 -9.692 1.00 84.50 115 ARG A O 1
ATOM 965 N N . ALA A 1 116 ? 0.520 -3.352 -8.027 1.00 84.88 116 ALA A N 1
ATOM 966 C CA . ALA A 1 116 ? 1.843 -2.799 -8.287 1.00 84.88 116 ALA A CA 1
ATOM 967 C C . ALA A 1 116 ? 2.386 -3.267 -9.644 1.00 84.88 116 ALA A C 1
ATOM 969 O O . ALA A 1 116 ? 2.855 -2.441 -10.426 1.00 84.88 116 ALA A O 1
ATOM 970 N N . VAL A 1 117 ? 2.301 -4.566 -9.956 1.00 82.06 117 VAL A N 1
ATOM 971 C CA . VAL A 1 117 ? 2.770 -5.094 -11.250 1.00 82.06 117 VAL A CA 1
ATOM 972 C C . VAL A 1 117 ? 1.899 -4.628 -12.415 1.00 82.06 117 VAL A C 1
ATOM 974 O O . VAL A 1 117 ? 2.428 -4.418 -13.500 1.00 82.06 117 VAL A O 1
ATOM 977 N N . GLU A 1 118 ? 0.603 -4.387 -12.204 1.00 81.94 118 GLU A N 1
ATOM 978 C CA . GLU A 1 118 ? -0.258 -3.773 -13.223 1.00 81.94 118 GLU A CA 1
ATOM 979 C C . GLU A 1 118 ? 0.114 -2.300 -13.473 1.00 81.94 118 GLU A C 1
ATOM 981 O O . GLU A 1 118 ? 0.161 -1.849 -14.618 1.00 81.94 118 GLU A O 1
ATOM 986 N N . SER A 1 119 ? 0.449 -1.559 -12.412 1.00 80.12 119 SER A N 1
ATOM 987 C CA . SER A 1 119 ? 0.814 -0.137 -12.495 1.00 80.12 119 SER A CA 1
ATOM 988 C C . SER A 1 119 ? 2.215 0.087 -13.077 1.00 80.12 119 SER A C 1
ATOM 990 O O . SER A 1 119 ? 2.445 1.053 -13.806 1.00 80.12 119 SER A O 1
ATOM 992 N N . VAL A 1 120 ? 3.171 -0.794 -12.760 1.00 80.75 120 VAL A N 1
ATOM 993 C CA . VAL A 1 120 ? 4.571 -0.710 -13.209 1.00 80.75 120 VAL A CA 1
ATOM 994 C C . VAL A 1 120 ? 5.106 -2.060 -13.719 1.00 80.75 120 VAL A C 1
ATOM 996 O O . VAL A 1 120 ? 6.086 -2.588 -13.182 1.00 80.75 120 VAL A O 1
ATOM 999 N N . PRO A 1 121 ? 4.552 -2.604 -14.820 1.00 73.88 121 PRO A N 1
ATOM 1000 C CA . PRO A 1 121 ? 4.848 -3.965 -15.291 1.00 73.88 121 PRO A CA 1
ATOM 1001 C C . PRO A 1 121 ? 6.30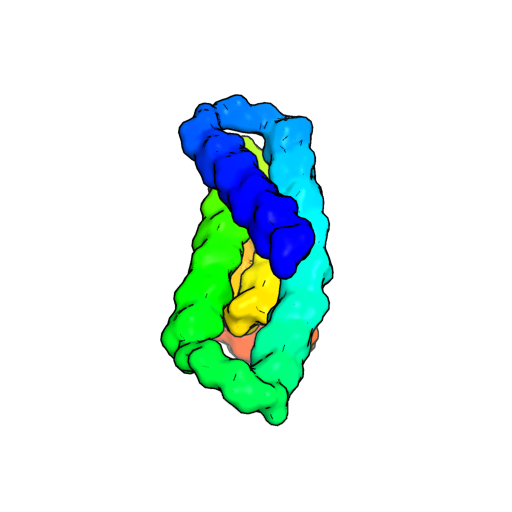5 -4.174 -15.708 1.00 73.88 121 PRO A C 1
ATOM 1003 O O . PRO A 1 121 ? 6.814 -5.292 -15.672 1.00 73.88 121 PRO A O 1
ATOM 1006 N N . TYR A 1 122 ? 7.009 -3.101 -16.070 1.00 77.94 122 TYR A N 1
ATOM 1007 C CA . TYR A 1 122 ? 8.411 -3.145 -16.490 1.00 77.94 122 TYR A CA 1
ATOM 1008 C C . TYR A 1 122 ? 9.404 -2.988 -15.328 1.00 77.94 122 TYR A C 1
ATOM 1010 O O . TYR A 1 122 ? 10.617 -3.064 -15.538 1.00 77.94 122 TYR A O 1
ATOM 1018 N N . SER A 1 123 ? 8.923 -2.751 -14.103 1.00 80.56 123 SER A N 1
ATOM 1019 C CA . SER A 1 123 ? 9.788 -2.589 -12.937 1.00 80.56 123 SER A CA 1
ATOM 1020 C C . SER A 1 123 ? 10.219 -3.947 -12.396 1.00 80.56 123 SER A C 1
ATOM 1022 O O . SER A 1 123 ? 9.508 -4.583 -11.621 1.00 80.56 123 SER A O 1
ATOM 1024 N N . VAL A 1 124 ? 11.430 -4.376 -12.760 1.00 82.00 124 VAL A N 1
ATOM 1025 C CA . VAL A 1 124 ? 12.048 -5.605 -12.228 1.00 82.00 124 VAL A CA 1
ATOM 1026 C C . VAL A 1 124 ? 12.077 -5.601 -10.694 1.00 82.00 124 VAL A C 1
ATOM 1028 O O . VAL A 1 124 ? 11.926 -6.653 -10.084 1.00 82.00 124 VAL A O 1
ATOM 1031 N N . GLY A 1 125 ? 12.215 -4.426 -10.068 1.00 83.12 125 GLY A N 1
ATOM 1032 C CA . GLY A 1 125 ? 12.208 -4.290 -8.610 1.00 83.12 125 GLY A CA 1
ATOM 1033 C C . GLY A 1 125 ? 10.920 -4.811 -7.968 1.00 83.12 125 GLY A C 1
ATOM 1034 O O . GLY A 1 125 ? 10.995 -5.627 -7.056 1.00 83.12 125 GLY A O 1
ATOM 1035 N N . VAL A 1 126 ? 9.752 -4.422 -8.497 1.00 81.19 126 VAL A N 1
ATOM 1036 C CA . VAL A 1 126 ? 8.448 -4.876 -7.970 1.00 81.19 126 VAL A CA 1
ATOM 1037 C C . VAL A 1 126 ? 8.299 -6.386 -8.102 1.00 81.19 126 VAL A C 1
ATOM 1039 O O . VAL A 1 126 ? 7.887 -7.047 -7.153 1.00 81.19 126 VAL A O 1
ATOM 1042 N N . TRP A 1 127 ? 8.686 -6.946 -9.249 1.00 82.75 127 TRP A N 1
ATOM 1043 C CA . TRP A 1 127 ? 8.643 -8.390 -9.474 1.00 82.75 127 TRP A CA 1
ATOM 1044 C C . TRP A 1 127 ? 9.563 -9.161 -8.523 1.00 82.75 127 TRP A C 1
ATOM 1046 O O . TRP A 1 127 ? 9.174 -10.203 -8.001 1.00 82.75 127 TRP A O 1
ATOM 1056 N N . VAL A 1 128 ? 10.772 -8.651 -8.266 1.00 84.56 128 VAL A N 1
ATOM 1057 C CA . VAL A 1 128 ? 11.712 -9.261 -7.312 1.00 84.56 128 VAL A CA 1
ATOM 1058 C C . VAL A 1 128 ? 11.138 -9.242 -5.898 1.00 84.56 128 VAL A C 1
ATOM 1060 O O . VAL A 1 128 ? 11.161 -10.272 -5.223 1.00 84.56 128 VAL A O 1
ATOM 1063 N N . ASP A 1 129 ? 10.597 -8.104 -5.462 1.00 85.00 129 ASP A N 1
ATOM 1064 C CA . ASP A 1 129 ? 9.995 -7.976 -4.135 1.00 85.00 129 ASP A CA 1
ATOM 1065 C C . ASP A 1 129 ? 8.765 -8.883 -3.983 1.00 85.00 129 ASP A C 1
ATOM 1067 O O . ASP A 1 129 ? 8.632 -9.564 -2.965 1.00 85.00 129 ASP A O 1
ATOM 1071 N N . TYR A 1 130 ? 7.921 -8.982 -5.013 1.00 82.25 130 TYR A N 1
ATOM 1072 C CA . TYR A 1 130 ? 6.746 -9.851 -4.996 1.00 82.25 130 TYR A CA 1
ATOM 1073 C C . TYR A 1 130 ? 7.117 -11.341 -4.942 1.00 82.25 130 TYR A C 1
ATOM 1075 O O . TYR A 1 130 ? 6.575 -12.092 -4.127 1.00 82.25 130 TYR A O 1
ATOM 1083 N N . CYS A 1 131 ? 8.096 -11.776 -5.741 1.00 81.12 131 CYS A N 1
ATOM 1084 C CA . CYS A 1 131 ? 8.627 -13.139 -5.680 1.00 81.12 131 CYS A CA 1
ATOM 1085 C C . CYS A 1 131 ? 9.233 -13.447 -4.305 1.00 81.12 131 CYS A C 1
ATOM 1087 O O . CYS A 1 131 ? 8.970 -14.506 -3.737 1.00 81.12 131 CYS A O 1
ATOM 1089 N N . SER A 1 132 ? 10.013 -12.516 -3.747 1.00 84.06 132 SER A N 1
ATOM 1090 C CA . SER A 1 132 ? 10.622 -12.655 -2.421 1.00 84.06 132 SER A CA 1
ATOM 1091 C C . SER A 1 132 ? 9.567 -12.791 -1.318 1.00 84.06 132 SER A C 1
ATOM 1093 O O . SER A 1 132 ? 9.676 -13.666 -0.455 1.00 84.06 132 SER A O 1
ATOM 1095 N N . PHE A 1 133 ? 8.525 -11.956 -1.357 1.00 82.94 133 PHE A N 1
AT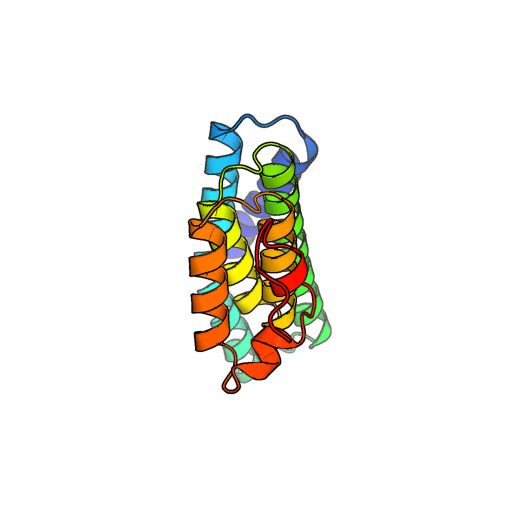OM 1096 C CA . PHE A 1 133 ? 7.391 -12.034 -0.439 1.00 82.94 133 PHE A CA 1
ATOM 1097 C C . PHE A 1 133 ? 6.656 -13.369 -0.568 1.00 82.94 133 PHE A C 1
ATOM 1099 O O . PHE A 1 133 ? 6.368 -14.016 0.437 1.00 82.94 133 PHE A O 1
ATOM 1106 N N . SER A 1 134 ? 6.411 -13.814 -1.798 1.00 76.69 134 SER A N 1
ATOM 1107 C CA . SER A 1 134 ? 5.670 -15.043 -2.073 1.00 76.69 134 SER A CA 1
ATOM 1108 C C . SER A 1 134 ? 6.413 -16.290 -1.591 1.00 76.69 134 SER A C 1
ATOM 1110 O O . SER A 1 134 ? 5.816 -17.141 -0.944 1.00 76.69 134 SER A O 1
ATOM 1112 N N . VAL A 1 135 ? 7.728 -16.370 -1.818 1.00 78.75 135 VAL A N 1
ATOM 1113 C CA . VAL A 1 135 ? 8.571 -17.464 -1.293 1.00 78.75 135 VAL A CA 1
ATOM 1114 C C . VAL A 1 135 ? 8.593 -17.479 0.236 1.00 78.75 135 VAL A C 1
ATOM 1116 O O . VAL A 1 135 ? 8.671 -18.542 0.842 1.00 78.75 135 VAL A O 1
ATOM 1119 N N . SER A 1 136 ? 8.533 -16.304 0.863 1.00 80.62 136 SER A N 1
ATOM 1120 C CA . SER A 1 136 ? 8.537 -16.194 2.325 1.00 80.62 136 SER A CA 1
ATOM 1121 C C . SER A 1 136 ? 7.176 -16.519 2.945 1.00 80.62 136 SER A C 1
ATOM 1123 O O . SER A 1 136 ? 7.122 -16.955 4.091 1.00 80.62 136 SER A O 1
ATOM 1125 N N . SER A 1 137 ? 6.087 -16.286 2.208 1.00 76.56 137 SER A N 1
ATOM 1126 C CA . SER A 1 137 ? 4.717 -16.364 2.732 1.00 76.56 137 SER A CA 1
ATOM 1127 C C . SER A 1 137 ? 3.999 -17.667 2.380 1.00 76.56 137 SER A C 1
ATOM 1129 O O . SER A 1 137 ? 3.095 -18.068 3.106 1.00 76.56 137 SER A O 1
ATOM 1131 N N . PHE A 1 138 ? 4.393 -18.338 1.292 1.00 75.06 138 PHE A N 1
ATOM 1132 C CA . PHE A 1 138 ? 3.771 -19.575 0.823 1.00 75.06 138 PHE A CA 1
ATOM 1133 C C . PHE A 1 138 ? 4.779 -20.727 0.823 1.00 75.06 138 PHE A C 1
ATOM 1135 O O . PHE A 1 138 ? 5.846 -20.637 0.220 1.00 75.06 138 PHE A O 1
ATOM 1142 N N . GLU A 1 139 ? 4.414 -21.856 1.439 1.00 63.03 139 GLU A N 1
ATOM 1143 C CA . GLU A 1 139 ? 5.226 -23.084 1.398 1.00 63.03 139 GLU A CA 1
ATOM 1144 C C . GLU A 1 139 ? 5.223 -23.741 0.005 1.00 63.03 139 GLU A C 1
ATOM 1146 O O . GLU A 1 139 ? 6.130 -24.505 -0.329 1.00 63.03 139 GLU A O 1
ATOM 1151 N N . ASN A 1 140 ? 4.207 -23.457 -0.822 1.00 56.84 140 ASN A N 1
ATOM 1152 C CA . ASN A 1 140 ? 4.026 -24.085 -2.125 1.00 56.84 140 ASN A CA 1
ATOM 1153 C C . ASN A 1 140 ? 4.197 -23.078 -3.284 1.00 56.84 140 ASN A C 1
ATOM 1155 O O . ASN A 1 140 ? 3.379 -22.165 -3.426 1.00 56.84 140 ASN A O 1
ATOM 1159 N N . PRO A 1 141 ? 5.179 -23.277 -4.186 1.00 52.53 141 PRO A N 1
ATOM 1160 C CA . PRO A 1 141 ? 5.408 -22.403 -5.341 1.00 52.53 141 PRO A CA 1
ATOM 1161 C C . PRO A 1 141 ? 4.213 -22.292 -6.299 1.00 52.53 141 PRO A C 1
ATOM 1163 O O . PRO A 1 141 ? 4.119 -21.340 -7.068 1.00 52.53 141 PRO A O 1
ATOM 1166 N N . LEU A 1 142 ? 3.295 -23.263 -6.273 1.00 52.22 142 LEU A N 1
ATOM 1167 C CA . LEU A 1 142 ? 2.105 -23.271 -7.123 1.00 52.22 142 LEU A CA 1
ATOM 1168 C C . LEU A 1 142 ? 0.970 -22.395 -6.574 1.00 52.22 142 LEU A C 1
ATOM 1170 O O . LEU A 1 142 ? 0.073 -22.038 -7.332 1.00 52.22 142 LEU A O 1
ATOM 1174 N N . GLU A 1 143 ? 1.006 -22.003 -5.295 1.00 51.88 143 GLU A N 1
ATOM 1175 C CA . GLU A 1 143 ? 0.081 -20.993 -4.757 1.00 51.88 143 GLU A CA 1
ATOM 1176 C C . GLU A 1 143 ? 0.470 -19.580 -5.183 1.00 51.88 143 GLU A C 1
ATOM 1178 O O . GLU A 1 143 ? -0.410 -18.772 -5.467 1.00 51.88 143 GLU A O 1
ATOM 1183 N N . ILE A 1 144 ? 1.769 -19.340 -5.383 1.00 52.25 144 ILE A N 1
ATOM 1184 C CA . ILE A 1 144 ? 2.294 -18.140 -6.052 1.00 52.25 144 ILE A CA 1
ATOM 1185 C C . ILE A 1 144 ? 1.694 -18.018 -7.468 1.00 52.25 144 ILE A C 1
ATOM 1187 O O . ILE A 1 144 ? 1.386 -16.924 -7.926 1.00 52.25 144 ILE A O 1
ATOM 1191 N N . CYS A 1 145 ? 1.467 -19.157 -8.140 1.00 48.59 145 CYS A N 1
ATOM 1192 C CA . CYS A 1 145 ? 0.885 -19.251 -9.486 1.00 48.59 145 CYS A CA 1
ATOM 1193 C C . CYS A 1 145 ? -0.653 -19.334 -9.520 1.00 48.59 145 CYS A C 1
ATOM 1195 O O . CYS A 1 145 ? -1.223 -19.450 -10.605 1.00 48.59 145 CYS A O 1
ATOM 1197 N N . ARG A 1 146 ? -1.350 -19.310 -8.371 1.00 47.28 146 ARG A N 1
ATOM 1198 C CA . ARG A 1 146 ? -2.826 -19.304 -8.351 1.00 47.28 146 ARG A CA 1
ATOM 1199 C C . ARG A 1 146 ? -3.402 -17.967 -8.847 1.00 47.28 146 ARG A C 1
ATOM 1201 O O . ARG A 1 146 ? -4.547 -17.934 -9.291 1.00 47.28 146 ARG A O 1
ATOM 1208 N N . SER A 1 147 ? -2.579 -16.918 -8.863 1.00 47.25 147 SER A N 1
ATOM 1209 C CA . SER A 1 147 ? -2.727 -15.749 -9.730 1.00 47.25 147 SER A CA 1
ATOM 1210 C C . SER A 1 147 ? -2.313 -16.150 -11.150 1.00 47.25 147 SER A C 1
ATOM 1212 O O . SER A 1 147 ? -1.154 -16.017 -11.547 1.00 47.25 147 SER A O 1
ATOM 1214 N N . GLY A 1 148 ? -3.246 -16.704 -11.929 1.00 45.00 148 GLY A N 1
ATOM 1215 C CA . GLY A 1 148 ? -3.025 -17.055 -13.341 1.00 45.00 148 GLY A CA 1
ATOM 1216 C C . GLY A 1 148 ? -2.615 -15.869 -14.230 1.00 45.00 148 GLY A C 1
ATOM 1217 O O . GLY A 1 148 ? -2.374 -16.060 -15.420 1.00 45.00 148 GLY A O 1
ATOM 1218 N N . ASP A 1 149 ? -2.487 -14.675 -13.652 1.00 49.59 149 ASP A N 1
ATOM 1219 C CA . ASP A 1 149 ? -2.194 -13.420 -14.319 1.00 49.59 149 ASP A CA 1
ATOM 1220 C C . ASP A 1 149 ? -0.710 -13.028 -14.273 1.00 49.59 149 ASP A C 1
ATOM 1222 O O . ASP A 1 149 ? -0.277 -12.269 -15.133 1.00 49.59 149 ASP A O 1
ATOM 1226 N N . ILE A 1 150 ? 0.128 -13.592 -13.387 1.00 49.09 150 ILE A N 1
ATOM 1227 C CA . ILE A 1 150 ? 1.580 -13.291 -13.371 1.00 49.09 150 ILE A CA 1
ATOM 1228 C C . ILE A 1 150 ? 2.242 -13.609 -14.719 1.00 49.09 150 ILE A C 1
ATOM 1230 O O . ILE A 1 150 ? 3.038 -12.822 -15.229 1.00 49.09 150 ILE A O 1
ATOM 1234 N N . TYR A 1 151 ? 1.883 -14.737 -15.337 1.00 47.44 151 TYR A N 1
ATOM 1235 C CA . TYR A 1 151 ? 2.397 -15.105 -16.660 1.00 47.44 151 TYR A CA 1
ATOM 1236 C C . TYR A 1 151 ? 1.706 -14.347 -17.804 1.00 47.44 151 TYR A C 1
ATOM 1238 O O . TYR A 1 151 ? 2.262 -14.269 -18.898 1.00 47.44 151 TYR A O 1
ATOM 1246 N N . CYS A 1 152 ? 0.519 -13.778 -17.570 1.00 47.66 152 CYS A N 1
ATOM 1247 C CA . CYS A 1 152 ? -0.223 -12.985 -18.555 1.00 47.66 152 CYS A CA 1
ATOM 1248 C C . CYS A 1 152 ? 0.124 -11.485 -18.517 1.00 47.66 152 CYS A C 1
ATOM 1250 O O . CYS A 1 152 ? -0.077 -10.800 -19.519 1.00 47.66 152 CYS A O 1
ATOM 1252 N N . LEU A 1 153 ? 0.670 -10.987 -17.403 1.00 46.47 153 LEU A N 1
ATOM 1253 C CA . LEU A 1 153 ? 1.017 -9.580 -17.177 1.00 46.47 153 LEU A CA 1
ATOM 1254 C C . LEU A 1 153 ? 2.472 -9.238 -17.503 1.00 46.47 153 LEU A C 1
ATOM 1256 O O . LEU A 1 153 ? 2.792 -8.058 -17.605 1.00 46.47 153 LEU A O 1
ATOM 1260 N N . ILE A 1 154 ? 3.355 -10.222 -17.704 1.00 48.66 154 ILE A N 1
ATOM 1261 C CA . ILE A 1 154 ? 4.704 -9.963 -18.224 1.00 48.66 154 ILE A CA 1
ATOM 1262 C C . ILE A 1 154 ? 4.595 -9.732 -19.740 1.00 48.66 154 ILE A C 1
ATOM 1264 O O . ILE A 1 154 ? 4.353 -10.691 -20.485 1.00 48.66 154 ILE A O 1
ATOM 1268 N N . PRO A 1 155 ? 4.825 -8.508 -20.256 1.00 40.09 155 PRO A N 1
ATOM 1269 C CA . PRO A 1 155 ? 4.814 -8.261 -21.690 1.00 40.09 155 PRO A CA 1
ATOM 1270 C C . PRO A 1 155 ? 6.010 -8.994 -22.309 1.00 40.09 155 PRO A C 1
ATOM 1272 O O . PRO A 1 155 ? 7.156 -8.569 -22.178 1.00 40.09 155 PRO A O 1
ATOM 1275 N N . GLY A 1 156 ? 5.748 -10.137 -22.947 1.00 45.69 156 GLY A N 1
ATOM 1276 C CA . GLY A 1 156 ? 6.775 -10.978 -23.567 1.00 45.69 156 GLY A CA 1
ATOM 1277 C C . GLY A 1 156 ? 7.150 -12.256 -22.808 1.00 45.69 156 GLY A C 1
ATOM 1278 O O . GLY A 1 156 ? 8.051 -12.958 -23.270 1.00 45.69 156 GLY A O 1
ATOM 1279 N N . ALA A 1 157 ? 6.467 -12.619 -21.712 1.00 43.41 157 ALA A N 1
ATOM 1280 C CA . ALA A 1 157 ? 6.568 -13.985 -21.202 1.00 43.41 157 ALA A CA 1
ATOM 1281 C C . ALA A 1 157 ? 5.907 -14.929 -22.208 1.00 43.41 157 ALA A C 1
ATOM 1283 O O . ALA A 1 157 ? 4.695 -14.952 -22.416 1.00 43.41 157 ALA A O 1
ATOM 1284 N N . VAL A 1 158 ? 6.766 -15.664 -22.901 1.00 39.25 158 VAL A N 1
ATOM 1285 C CA . VAL A 1 158 ? 6.415 -16.718 -23.836 1.00 39.25 158 VAL A CA 1
ATOM 1286 C C . V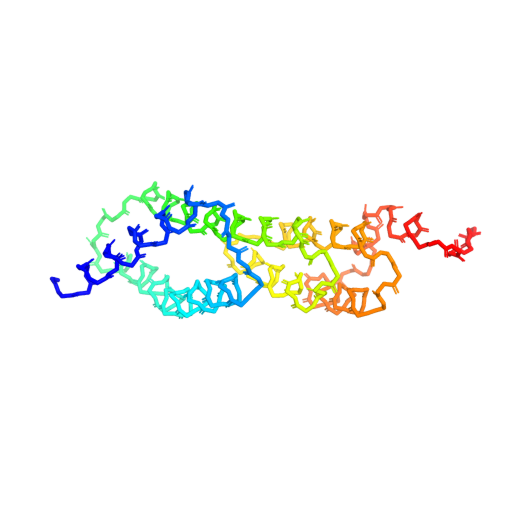AL A 1 158 ? 5.405 -17.639 -23.161 1.00 39.25 158 VAL A C 1
ATOM 1288 O O . VAL A 1 158 ? 5.633 -18.118 -22.053 1.00 39.25 158 VAL A O 1
ATOM 1291 N N . ARG A 1 159 ? 4.293 -17.882 -23.852 1.00 39.06 159 ARG A N 1
ATOM 1292 C CA . ARG A 1 159 ? 3.329 -18.938 -23.556 1.00 39.06 159 ARG A CA 1
ATOM 1293 C C . ARG A 1 159 ? 4.074 -20.277 -23.585 1.00 39.06 159 ARG A C 1
ATOM 1295 O O . ARG A 1 159 ? 4.151 -20.919 -24.630 1.00 39.06 159 ARG A O 1
ATOM 1302 N N . CYS A 1 160 ? 4.700 -20.649 -22.476 1.00 30.59 160 CYS A N 1
ATOM 1303 C CA . CYS A 1 160 ? 5.255 -21.978 -22.296 1.00 30.59 160 CYS A CA 1
ATOM 1304 C C . CYS A 1 160 ? 4.082 -22.905 -21.976 1.00 30.59 160 CYS A C 1
ATOM 1306 O O . CYS A 1 160 ? 3.391 -22.726 -20.976 1.00 30.59 160 CYS A O 1
ATOM 1308 N N . LEU A 1 161 ? 3.840 -23.788 -22.945 1.00 35.31 161 LEU A N 1
ATOM 1309 C CA . LEU A 1 161 ? 2.883 -24.892 -22.968 1.00 35.31 161 LEU A CA 1
ATOM 1310 C C . LEU A 1 161 ? 2.950 -25.779 -21.722 1.00 35.31 161 LEU A C 1
ATOM 1312 O O . LEU A 1 161 ? 4.077 -25.984 -21.217 1.00 35.31 161 LEU A O 1
#

Solvent-accessible surface area (backbone atoms only — not comparable to full-atom values): 9353 Å² total; per-residue (Å²): 123,76,64,60,58,55,53,53,51,51,52,52,53,49,54,51,61,62,68,66,72,74,70,54,74,68,55,45,52,51,49,51,52,48,50,52,49,55,51,59,56,42,59,57,46,53,57,44,54,62,50,41,59,75,70,74,60,84,70,52,75,62,58,57,52,52,52,53,47,54,55,51,52,52,52,49,50,56,50,52,55,50,42,70,79,44,54,85,51,50,75,52,52,55,54,51,20,58,49,36,33,72,76,68,37,64,68,57,16,47,57,46,46,55,52,42,44,71,70,38,57,84,44,63,67,53,55,51,52,45,52,54,50,40,64,74,74,40,96,47,78,65,64,68,52,67,52,75,50,66,65,71,58,38,93,80,54,72,86,76,128